Protein 3JU0 (pdb70)

Foldseek 3Di:
DDDQVCQVPDFADPAWDWADDDPQWTWIQGNVRWIWIWGWAFAPGDIDIATQDTPPLAGPVNSVVLSVVCVVCVVVRHHSNVDDNPVSPHPVSVD

Secondary structure (DSSP, 8-state):
---HHHHHH----SS-EEEEEETTEEEEE-TTS-EEEEEEEEETTEEEEEEEEEETTS-HHHHHHHHHHHHHHHHTT--GGGS-GGGS--HHHH-

Structure (mmCIF, N/CA/C/O backbone):
data_3JU0
#
_entry.id   3JU0
#
_cell.length_a   52.530
_cell.length_b   52.530
_cell.length_c   79.470
_cell.angle_alpha   90.00
_cell.angle_beta   90.00
_cell.angle_gamma   120.00
#
_symmetry.space_group_name_H-M   'P 65'
#
loop_
_entity.id
_entity.type
_entity.pdbx_description
1 polymer 'Phage integrase'
2 water water
#
loop_
_atom_site.group_PDB
_atom_site.id
_atom_site.type_symbol
_atom_site.label_atom_id
_atom_site.label_alt_id
_atom_site.label_comp_id
_atom_site.label_asym_id
_atom_site.label_entity_id
_atom_site.label_seq_id
_atom_site.pdbx_PDB_ins_code
_atom_site.Cartn_x
_atom_site.Cartn_y
_atom_site.Cartn_z
_atom_site.occupancy
_atom_site.B_iso_or_equiv
_atom_site.auth_seq_id
_atom_site.auth_comp_id
_atom_site.auth_asym_id
_atom_site.auth_atom_id
_atom_site.pdbx_PDB_model_num
ATOM 1 N N . SER A 1 2 ? -20.865 -9.239 13.592 1.00 40.75 2 SER A N 1
ATOM 2 C CA . SER A 1 2 ? -19.847 -8.808 12.619 1.00 38.79 2 SER A CA 1
ATOM 3 C C . SER A 1 2 ? -19.220 -10.040 11.943 1.00 34.83 2 SER A C 1
ATOM 4 O O . SER A 1 2 ? -18.862 -11.039 12.584 1.00 35.09 2 SER A O 1
ATOM 7 N N . LEU A 1 3 ? -19.048 -9.998 10.643 1.00 29.18 3 LEU A N 1
ATOM 8 C CA . LEU A 1 3 ? -18.445 -11.137 9.912 1.00 27.73 3 LEU A CA 1
ATOM 9 C C . LEU A 1 3 ? -16.943 -11.140 10.110 1.00 27.38 3 LEU A C 1
ATOM 10 O O . LEU A 1 3 ? -16.347 -10.177 10.603 1.00 26.61 3 LEU A O 1
ATOM 15 N N . THR A 1 4 ? -16.338 -12.286 9.819 1.00 28.59 4 THR A N 1
ATOM 16 C CA . THR A 1 4 ? -14.883 -12.497 9.780 1.00 27.61 4 THR A CA 1
ATOM 17 C C . THR A 1 4 ? -14.531 -13.155 8.490 1.00 26.77 4 THR A C 1
ATOM 18 O O . THR A 1 4 ? -15.413 -13.698 7.832 1.00 26.20 4 THR A O 1
ATOM 22 N N . ASP A 1 5 ? -13.291 -13.074 8.077 1.00 25.59 5 ASP A N 1
ATOM 23 C CA . ASP A 1 5 ? -12.846 -13.728 6.825 1.00 27.85 5 ASP A CA 1
ATOM 24 C C . ASP A 1 5 ? -13.221 -15.202 6.831 1.00 27.44 5 ASP A C 1
ATOM 25 O O . ASP A 1 5 ? -13.690 -15.732 5.840 1.00 26.15 5 ASP A O 1
ATOM 30 N N . SER A 1 6 ? -13.000 -15.877 7.965 1.00 28.44 6 SER A N 1
ATOM 31 C CA . SER A 1 6 ? -13.311 -17.294 7.994 1.00 28.17 6 SER A CA 1
ATOM 32 C C . SER A 1 6 ? -14.836 -17.591 7.866 1.00 26.63 6 SER A C 1
ATOM 33 O O . SER A 1 6 ? -15.232 -18.534 7.185 1.00 26.75 6 SER A O 1
ATOM 36 N N . LYS A 1 7 ? -15.724 -16.817 8.514 1.00 24.73 7 LYS A N 1
ATOM 37 C CA . LYS A 1 7 ? -17.151 -17.059 8.396 1.00 24.86 7 LYS A CA 1
ATOM 38 C C . LYS A 1 7 ? -17.568 -16.875 6.944 1.00 22.88 7 LYS A C 1
ATOM 39 O O . LYS A 1 7 ? -18.365 -17.624 6.419 1.00 23.74 7 LYS A O 1
ATOM 43 N N . VAL A 1 8 ? -17.001 -15.852 6.292 1.00 21.90 8 VAL A N 1
ATOM 44 C CA . VAL A 1 8 ? -17.310 -15.606 4.892 1.00 22.19 8 VAL A CA 1
ATOM 45 C C . VAL A 1 8 ? -16.874 -16.744 4.013 1.00 22.68 8 VAL A C 1
ATOM 46 O O . VAL A 1 8 ? -17.664 -17.207 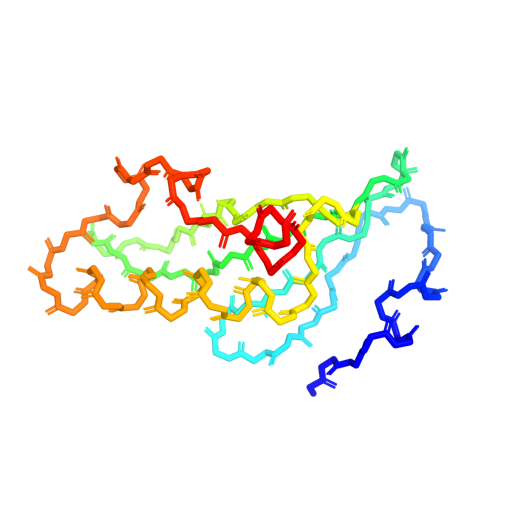3.206 1.00 23.27 8 VAL A O 1
ATOM 50 N N . LYS A 1 9 ? -15.634 -17.188 4.170 1.00 23.18 9 LYS A N 1
ATOM 51 C CA . LYS A 1 9 ? -15.072 -18.269 3.356 1.00 22.87 9 LYS A CA 1
ATOM 52 C C . LYS A 1 9 ? -15.840 -19.560 3.562 1.00 23.85 9 LYS A C 1
ATOM 53 O O . LYS A 1 9 ? -16.094 -20.292 2.587 1.00 23.98 9 LYS A O 1
ATOM 59 N N . ASN A 1 10 ? -16.178 -19.853 4.833 1.00 24.62 10 ASN A N 1
ATOM 60 C CA . ASN A 1 10 ? -16.723 -21.145 5.161 1.00 25.99 10 ASN A CA 1
ATOM 61 C C . ASN A 1 10 ? -18.264 -21.277 5.001 1.00 25.34 10 ASN A C 1
ATOM 62 O O . ASN A 1 10 ? -18.814 -22.408 5.075 1.00 27.52 10 ASN A O 1
ATOM 67 N N . ALA A 1 11 ? -18.961 -20.170 4.763 1.00 23.36 11 ALA A N 1
ATOM 68 C CA . ALA A 1 11 ? -20.378 -20.197 4.536 1.00 22.83 11 ALA A CA 1
ATOM 69 C C . ALA A 1 11 ? -20.703 -21.088 3.349 1.00 24.16 11 ALA A C 1
ATOM 70 O O . ALA A 1 11 ? -20.054 -20.998 2.300 1.00 24.27 11 ALA A O 1
ATOM 72 N N . LYS A 1 12 ? -21.667 -22.010 3.502 1.00 28.03 12 LYS A N 1
ATOM 73 C CA . LYS A 1 12 ? -22.057 -22.913 2.415 1.00 29.08 12 LYS A CA 1
ATOM 74 C C . LYS A 1 12 ? -23.432 -22.562 1.894 1.00 27.35 12 LYS A C 1
ATOM 75 O O . LYS A 1 12 ? -24.265 -22.033 2.624 1.00 27.00 12 LYS A O 1
ATOM 81 N N . SER A 1 13 ? -23.694 -22.803 0.624 1.00 27.08 13 SER A N 1
ATOM 82 C CA . SER A 1 13 ? -25.003 -22.543 0.078 1.00 27.57 13 SER A CA 1
ATOM 83 C C . SER A 1 13 ? -26.024 -23.516 0.613 1.00 26.74 13 SER A C 1
ATOM 84 O O . SER A 1 13 ? -25.699 -24.689 0.881 1.00 29.54 13 SER A O 1
ATOM 87 N N . LEU A 1 14 ? -27.237 -23.030 0.709 1.00 24.74 14 LEU A N 1
ATOM 88 C CA . LEU A 1 14 ? -28.395 -23.816 1.093 1.00 24.26 14 LEU A CA 1
ATOM 89 C C . LEU A 1 14 ? -29.369 -23.849 -0.067 1.00 26.11 14 LEU A C 1
ATOM 90 O O . LEU A 1 14 ? -29.006 -23.507 -1.194 1.00 27.46 14 LEU A O 1
ATOM 95 N N . GLU A 1 15 ? -30.613 -24.224 0.146 1.00 26.72 15 GLU A N 1
ATOM 96 C CA . GLU A 1 15 ? -31.571 -24.336 -0.934 1.00 27.47 15 GLU A CA 1
ATOM 97 C C . GLU A 1 15 ? -32.077 -23.024 -1.445 1.00 27.78 15 GLU A C 1
ATOM 98 O O . GLU A 1 15 ? -32.422 -22.886 -2.634 1.00 28.68 15 GLU A O 1
ATOM 104 N N . LYS A 1 16 ? -32.135 -22.049 -0.547 1.00 26.27 16 LYS A N 1
ATOM 105 C CA . LYS A 1 16 ? -32.574 -20.711 -0.830 1.00 26.76 16 LYS A CA 1
ATOM 106 C C . LYS A 1 16 ? -31.446 -19.792 -0.397 1.00 24.18 16 LYS A C 1
ATOM 107 O O . LYS A 1 16 ? -30.588 -20.188 0.394 1.00 23.37 16 LYS A O 1
ATOM 111 N N . GLU A 1 17 ? -31.441 -18.586 -0.981 1.00 24.32 17 GLU A N 1
ATOM 112 C CA . GLU A 1 17 ? -30.463 -17.547 -0.651 1.00 24.29 17 GLU A CA 1
ATOM 113 C C . GLU A 1 17 ? -30.662 -17.161 0.798 1.00 23.71 17 GLU A C 1
ATOM 114 O O . GLU A 1 17 ? -31.798 -17.219 1.345 1.00 24.87 17 GLU A O 1
ATOM 120 N N . TYR A 1 18 ? -29.550 -16.826 1.437 1.00 21.63 18 TYR A N 1
ATOM 121 C CA . TYR A 1 18 ? -29.583 -16.247 2.755 1.00 20.92 18 TYR A CA 1
ATOM 122 C C . TYR A 1 18 ? -28.563 -15.120 2.916 1.00 21.09 18 TYR A C 1
ATOM 123 O O . TYR A 1 18 ? -27.578 -15.086 2.216 1.00 20.63 18 TYR A O 1
ATOM 132 N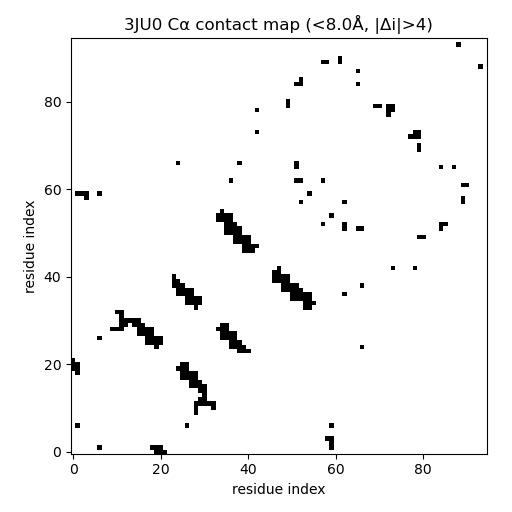 N . LYS A 1 19 ? -28.812 -14.250 3.903 1.00 22.71 19 LYS A N 1
ATOM 133 C CA . LYS A 1 19 ? -27.942 -13.097 4.176 1.00 23.45 19 LYS A CA 1
ATOM 134 C C . LYS A 1 19 ? -27.199 -13.334 5.444 1.00 21.19 19 LYS A C 1
ATOM 135 O O . LYS A 1 19 ? -27.804 -13.715 6.473 1.00 24.98 19 LYS A O 1
ATOM 141 N N . LEU A 1 20 ? -25.924 -13.033 5.463 1.00 21.17 20 LEU A N 1
ATOM 142 C CA . LEU A 1 20 ? -25.118 -12.939 6.647 1.00 21.03 20 LEU A CA 1
ATOM 143 C C . LEU A 1 20 ? -24.800 -11.450 6.885 1.00 20.81 20 LEU A C 1
ATOM 144 O O . LEU A 1 20 ? -24.069 -10.793 6.087 1.00 21.34 20 LEU A O 1
ATOM 149 N N . THR A 1 21 ? -25.337 -10.903 7.959 1.00 22.62 21 THR A N 1
ATOM 150 C CA . THR A 1 21 ? -25.157 -9.484 8.179 1.00 23.21 21 THR A CA 1
ATOM 151 C C . THR A 1 21 ? -23.776 -9.157 8.746 1.00 23.02 21 THR A C 1
ATOM 152 O O . THR A 1 21 ? -23.223 -9.893 9.571 1.00 25.13 21 THR A O 1
ATOM 156 N N . ASP A 1 22 ? -23.222 -8.010 8.323 1.00 22.34 22 ASP A N 1
ATOM 157 C CA . ASP A 1 22 ? -21.968 -7.472 8.835 1.00 23.10 22 ASP A CA 1
ATOM 158 C C . ASP A 1 22 ? -22.223 -6.174 9.628 1.00 24.99 22 ASP A C 1
ATOM 159 O O . ASP A 1 22 ? -21.287 -5.655 10.230 1.00 30.56 22 ASP A O 1
ATOM 164 N N . GLY A 1 23 ? -23.429 -5.625 9.609 1.00 25.21 23 GLY A N 1
ATOM 165 C CA . GLY A 1 23 ? -23.625 -4.346 10.298 1.00 24.74 23 GLY A CA 1
ATOM 166 C C . GLY A 1 23 ? -23.563 -3.187 9.326 1.00 22.97 23 GLY A C 1
ATOM 167 O O . GLY A 1 23 ? -23.119 -3.321 8.196 1.00 22.58 23 GLY A O 1
ATOM 168 N N . PHE A 1 24 ? -24.068 -2.050 9.789 1.00 22.48 24 PHE A N 1
ATOM 169 C CA . PHE A 1 24 ? -24.125 -0.855 9.024 1.00 22.38 24 PHE A CA 1
ATOM 170 C C . PHE A 1 24 ? -24.848 -1.017 7.704 1.00 20.69 24 PHE A C 1
ATOM 171 O O . PHE A 1 24 ? -24.593 -0.273 6.748 1.00 24.01 24 PHE A O 1
ATOM 179 N N . GLY A 1 25 ? -25.784 -1.961 7.587 1.00 20.57 25 GLY A N 1
ATOM 180 C CA . GLY A 1 25 ? -26.543 -2.107 6.361 1.00 20.23 25 GLY A CA 1
ATOM 181 C C . GLY A 1 25 ? -25.936 -3.092 5.392 1.00 19.99 25 GLY A C 1
ATOM 182 O O . GLY A 1 25 ? -26.544 -3.394 4.386 1.00 21.99 25 GLY A O 1
ATOM 183 N N . MET A 1 26 ? -24.722 -3.530 5.683 1.00 18.33 26 MET A N 1
ATOM 184 C CA . MET A 1 26 ? -24.042 -4.470 4.724 1.00 18.88 26 MET A CA 1
ATOM 185 C C . MET A 1 26 ? -24.221 -5.919 5.079 1.00 19.64 26 MET A C 1
ATOM 186 O O . MET A 1 26 ? -24.185 -6.302 6.259 1.00 21.69 26 MET A O 1
ATOM 191 N N . HIS A 1 27 ? -24.411 -6.740 4.069 1.00 19.49 27 HIS A N 1
ATOM 192 C CA . HIS A 1 27 ? -24.535 -8.184 4.283 1.00 18.75 27 HIS A CA 1
ATOM 193 C C . HIS A 1 27 ? -23.875 -8.901 3.130 1.00 18.14 27 HIS A C 1
ATOM 194 O O . HIS A 1 27 ? -23.671 -8.359 2.039 1.00 17.97 27 HIS A O 1
ATOM 201 N N . LEU A 1 28 ? -23.532 -10.161 3.391 1.00 18.08 28 LEU A N 1
ATOM 202 C CA . LEU A 1 28 ? -23.173 -11.116 2.334 1.00 17.58 28 LEU A CA 1
ATOM 203 C C . LEU A 1 28 ? -24.419 -11.938 1.997 1.00 18.95 28 LEU A C 1
ATOM 204 O O . LEU A 1 28 ? -25.031 -12.525 2.858 1.00 20.18 28 LEU A O 1
ATOM 209 N N . LEU A 1 29 ? -24.758 -12.003 0.727 1.00 18.80 29 LEU A N 1
ATOM 210 C CA . LEU A 1 29 ? -25.790 -12.862 0.207 1.00 19.52 29 LEU A CA 1
ATOM 211 C C . LEU A 1 29 ? -25.130 -14.124 -0.283 1.00 18.51 29 LEU A C 1
ATOM 212 O O . LEU A 1 29 ? -24.276 -14.090 -1.201 1.00 19.48 29 LEU A O 1
ATOM 217 N N . VAL A 1 30 ? -25.510 -15.248 0.322 1.00 18.79 30 VAL A N 1
ATOM 218 C CA . VAL A 1 30 ? -24.962 -16.550 -0.030 1.00 18.60 30 VAL A CA 1
ATOM 219 C C . VAL A 1 30 ? -26.054 -17.240 -0.856 1.00 20.10 30 VAL A C 1
ATOM 220 O O . VAL A 1 30 ? -27.157 -17.539 -0.346 1.00 19.67 30 VAL A O 1
ATOM 224 N N . HIS A 1 31 ? -25.780 -17.392 -2.149 1.00 21.89 31 HIS A N 1
ATOM 225 C CA . HIS A 1 31 ? -26.803 -17.810 -3.096 1.00 23.47 31 HIS A CA 1
ATOM 226 C C . HIS A 1 31 ? -26.730 -19.308 -3.350 1.00 24.06 31 HIS A C 1
ATOM 227 O O . HIS A 1 31 ? -25.676 -19.920 -3.212 1.00 24.67 31 HIS A O 1
ATOM 234 N N . PRO A 1 32 ? -27.909 -19.932 -3.657 1.00 26.50 32 PRO A N 1
ATOM 235 C CA . PRO A 1 32 ? -27.886 -21.332 -3.914 1.00 29.80 32 PRO A CA 1
ATOM 236 C C . PRO A 1 32 ? -27.102 -21.646 -5.170 1.00 31.02 32 PRO A C 1
ATOM 237 O O . PRO A 1 32 ? -26.650 -22.770 -5.282 1.00 32.96 32 PRO A O 1
ATOM 241 N N . ASN A 1 33 ? -26.850 -20.649 -6.039 1.00 31.55 33 ASN A N 1
ATOM 242 C CA . ASN A 1 33 ? -26.005 -20.880 -7.214 1.00 30.73 33 ASN A CA 1
ATOM 243 C C . ASN A 1 33 ? -24.538 -21.060 -6.868 1.00 31.80 33 ASN A C 1
ATOM 244 O O . ASN A 1 33 ? -23.736 -21.339 -7.757 1.00 34.43 33 ASN A O 1
ATOM 249 N N . GLY A 1 34 ? -24.169 -20.855 -5.578 1.00 29.04 34 GLY A N 1
ATOM 250 C CA . GLY A 1 34 ? -22.848 -20.968 -5.093 1.00 26.52 34 GLY A CA 1
ATOM 251 C C . GLY A 1 34 ? -22.065 -19.635 -4.986 1.00 24.77 34 GLY A C 1
ATOM 252 O O . GLY A 1 34 ? -21.039 -19.524 -4.323 1.00 26.77 34 GLY A O 1
ATOM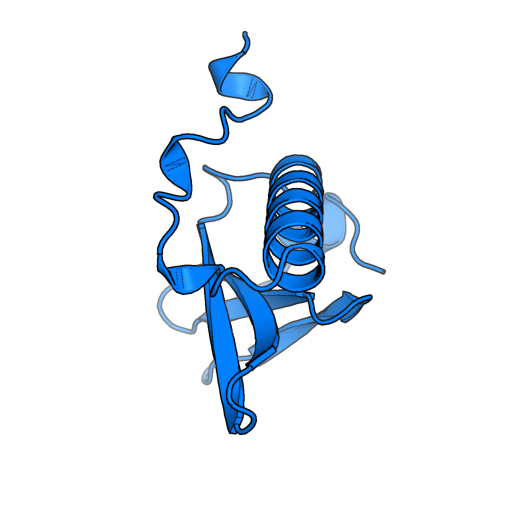 253 N N . SER A 1 35 ? -22.645 -18.624 -5.540 1.00 22.79 35 SER A N 1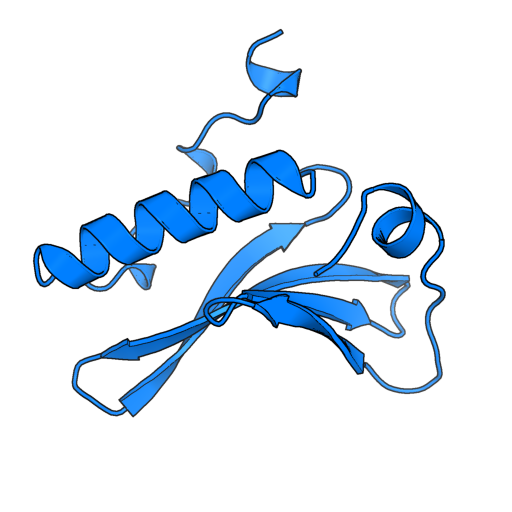
ATOM 254 C CA . SER A 1 35 ? -21.988 -17.337 -5.520 1.00 19.75 35 SER A CA 1
ATOM 255 C C . SER A 1 35 ? -22.288 -16.563 -4.241 1.00 19.69 35 SER A C 1
ATOM 256 O O . SER A 1 35 ? -23.286 -16.848 -3.561 1.00 21.15 35 SER A O 1
ATOM 259 N N . LYS A 1 36 ? -21.379 -15.631 -3.898 1.00 17.81 36 LYS A N 1
ATOM 260 C CA . LYS A 1 36 ? -21.423 -14.844 -2.637 1.00 17.50 36 LYS A CA 1
ATOM 261 C C . LYS A 1 36 ? -21.319 -13.344 -2.993 1.00 17.79 36 LYS A C 1
ATOM 262 O O . LYS A 1 36 ? -20.332 -12.962 -3.603 1.00 19.99 36 LYS A O 1
ATOM 268 N N . TYR A 1 37 ? -22.403 -12.608 -2.705 1.00 17.36 37 TYR A N 1
ATOM 269 C CA . TYR A 1 37 ? -22.589 -11.255 -3.146 1.00 18.56 37 TYR A CA 1
ATOM 270 C C . TYR A 1 37 ? -22.538 -10.294 -1.985 1.00 18.44 37 TYR A C 1
ATOM 271 O O . TYR A 1 37 ? -23.246 -10.488 -1.024 1.00 19.71 37 TYR A O 1
ATOM 280 N N . TRP A 1 38 ? -21.749 -9.229 -2.089 1.00 15.61 38 TRP A N 1
ATOM 281 C CA . TRP A 1 38 ? -21.793 -8.157 -1.075 1.00 16.30 38 TRP A CA 1
ATOM 282 C C . TRP A 1 38 ? -22.869 -7.158 -1.465 1.00 15.45 38 TRP A C 1
ATOM 283 O O . TRP A 1 38 ? -22.934 -6.695 -2.608 1.00 16.60 38 TRP A O 1
ATOM 294 N N . ARG A 1 39 ? -23.682 -6.820 -0.483 1.00 16.07 39 ARG A N 1
ATOM 295 C CA . ARG A 1 39 ? -24.813 -5.894 -0.683 1.00 18.07 39 ARG A CA 1
ATOM 296 C C . ARG A 1 39 ? -24.912 -4.893 0.434 1.00 17.76 39 ARG A C 1
ATOM 297 O O . ARG A 1 39 ? -24.682 -5.234 1.595 1.00 18.58 39 ARG A O 1
ATOM 305 N N . LEU A 1 40 ? -25.355 -3.698 0.076 1.00 17.06 40 LEU A N 1
ATOM 306 C CA . LEU A 1 40 ? -25.616 -2.653 1.077 1.00 15.59 40 LEU A CA 1
ATOM 307 C C . LEU A 1 40 ? -27.081 -2.207 0.982 1.00 16.63 40 LEU A C 1
ATOM 308 O O . LEU A 1 40 ? -27.571 -1.754 -0.086 1.00 19.07 40 LEU A O 1
ATOM 313 N N . SER A 1 41 ? -27.791 -2.275 2.099 1.00 18.41 41 SER A N 1
ATOM 314 C CA . SER A 1 41 ? -29.132 -1.703 2.183 1.00 20.44 41 SER A CA 1
ATOM 315 C C . SER A 1 41 ? -29.010 -0.245 2.604 1.00 20.81 41 SER A C 1
ATOM 316 O O . SER A 1 41 ? -28.263 0.092 3.567 1.00 23.45 41 SER A O 1
ATOM 319 N N . TYR A 1 42 ? -29.737 0.620 1.913 1.00 21.72 42 TYR A N 1
ATOM 320 C CA . TYR A 1 42 ? -29.681 2.064 2.231 1.00 22.88 42 TYR A CA 1
ATOM 321 C C . TYR A 1 42 ? -30.993 2.698 1.858 1.00 25.12 42 TYR A C 1
ATOM 322 O O . TYR A 1 42 ? -31.796 2.106 1.072 1.00 25.15 42 TYR A O 1
ATOM 331 N N . ARG A 1 43 ? -31.208 3.900 2.376 1.00 29.79 43 ARG A N 1
ATOM 332 C CA . ARG A 1 43 ? -32.411 4.682 2.003 1.00 32.35 43 ARG A CA 1
ATOM 333 C C . ARG A 1 43 ? -31.966 5.924 1.237 1.00 32.15 43 ARG A C 1
ATOM 334 O O . ARG A 1 43 ? -30.963 6.559 1.609 1.00 32.11 43 ARG A O 1
ATOM 342 N N . PHE A 1 44 ? -32.701 6.250 0.199 1.00 34.16 44 PHE A N 1
ATOM 343 C CA . PHE A 1 44 ? -32.437 7.403 -0.665 1.00 36.86 44 PHE A CA 1
ATOM 344 C C . PHE A 1 44 ? -33.762 7.749 -1.390 1.00 40.88 44 PHE A C 1
ATOM 345 O O . PHE A 1 44 ? -34.474 6.886 -1.862 1.00 42.51 44 PHE A O 1
ATOM 353 N N . GLU A 1 45 ? -34.107 9.016 -1.421 1.00 45.37 45 GLU A N 1
ATOM 354 C CA . GLU A 1 45 ? -35.264 9.506 -2.236 1.00 48.03 45 GLU A CA 1
ATOM 355 C C . GLU A 1 45 ? -36.675 8.935 -2.000 1.00 48.87 45 GLU A C 1
ATOM 356 O O . GLU A 1 45 ? -37.379 8.694 -2.994 1.00 51.21 45 GLU A O 1
ATOM 362 N N . LYS A 1 46 ? -37.125 8.632 -0.790 1.00 48.29 46 LYS A N 1
ATOM 363 C CA . LYS A 1 46 ? -36.386 7.991 0.235 1.00 49.15 46 LYS A CA 1
ATOM 364 C C . LYS A 1 46 ? -37.203 6.727 0.431 1.00 48.13 46 LYS A C 1
ATOM 365 O O . LYS A 1 46 ? -38.208 6.641 1.191 1.00 49.99 46 LYS A O 1
ATOM 368 N N . LYS A 1 47 ? -36.814 5.828 -0.461 1.00 46.15 47 LYS A N 1
ATOM 369 C CA . LYS A 1 47 ? -37.211 4.485 -0.580 1.00 43.26 47 LYS A CA 1
ATOM 370 C C . LYS A 1 47 ? -36.017 3.690 -0.041 1.00 40.86 47 LYS A C 1
ATOM 371 O O . LYS A 1 47 ? -34.905 4.235 0.072 1.00 38.52 47 LYS A O 1
ATOM 375 N N . GLN A 1 48 ? -36.265 2.449 0.329 1.00 38.30 48 GLN A N 1
ATOM 376 C CA . GLN A 1 48 ? -35.197 1.550 0.706 1.00 37.59 48 GLN A CA 1
ATOM 377 C C . GLN A 1 48 ? -34.668 0.923 -0.544 1.00 34.13 48 GLN A C 1
ATOM 378 O O . GLN A 1 48 ? -35.419 0.538 -1.394 1.00 36.09 48 GLN A O 1
ATOM 384 N N . ARG A 1 49 ? -33.346 0.792 -0.661 1.00 30.38 49 ARG A N 1
ATOM 385 C CA . ARG A 1 49 ? -32.685 0.336 -1.894 1.00 28.96 49 ARG A CA 1
ATOM 386 C C . ARG A 1 49 ? -31.584 -0.631 -1.481 1.00 26.15 49 ARG A C 1
ATOM 387 O O . ARG A 1 49 ? -31.253 -0.731 -0.324 1.00 24.66 49 ARG A O 1
ATOM 392 N N . LEU A 1 50 ? -31.103 -1.356 -2.465 1.00 25.53 50 LEU A N 1
ATOM 393 C CA . LEU A 1 50 ? -30.055 -2.334 -2.288 1.00 25.19 50 LEU A CA 1
ATOM 394 C C . LEU A 1 50 ? -29.037 -2.032 -3.328 1.00 24.39 50 LEU A C 1
ATOM 395 O O . LEU A 1 50 ? -29.357 -1.790 -4.484 1.00 27.11 50 LEU A O 1
ATOM 400 N N . LEU A 1 51 ? -27.799 -1.991 -2.887 1.00 20.56 51 LEU A N 1
ATOM 401 C CA . LEU A 1 51 ? -26.595 -1.695 -3.707 1.00 21.68 51 LEU A CA 1
ATOM 402 C C . LEU A 1 51 ? -25.708 -2.935 -3.776 1.00 19.98 51 LEU A C 1
ATOM 403 O O . LEU A 1 51 ? -25.284 -3.469 -2.743 1.00 20.48 51 LEU A O 1
ATOM 408 N N . ALA A 1 52 ? -25.339 -3.329 -4.981 1.00 19.25 52 ALA A N 1
ATOM 409 C CA . ALA A 1 52 ? -24.312 -4.330 -5.148 1.00 18.40 52 ALA A CA 1
ATOM 410 C C . ALA A 1 52 ? -22.905 -3.749 -4.946 1.00 18.12 52 ALA A C 1
ATOM 411 O O . ALA A 1 52 ? -22.531 -2.741 -5.580 1.00 21.74 52 ALA A O 1
ATOM 413 N N . LEU A 1 53 ? -22.140 -4.332 -4.041 1.00 16.42 53 LEU A N 1
ATOM 414 C CA . LEU A 1 53 ? -20.793 -3.911 -3.758 1.00 16.76 53 LEU A CA 1
ATOM 415 C C . LEU A 1 53 ? -19.742 -4.820 -4.375 1.00 18.97 53 LEU A C 1
ATOM 416 O O . LEU A 1 53 ? -18.573 -4.493 -4.350 1.00 23.35 53 LEU A O 1
ATOM 421 N N . GLY A 1 54 ? -20.109 -5.932 -4.932 1.00 18.05 54 GLY A N 1
ATOM 422 C CA . GLY A 1 54 ? -19.129 -6.831 -5.503 1.00 18.83 54 GLY A CA 1
ATOM 423 C C . GLY A 1 54 ? -19.361 -8.281 -5.123 1.00 18.97 54 GLY A C 1
ATOM 424 O O . GLY A 1 54 ? -20.329 -8.610 -4.447 1.00 18.63 54 GLY A O 1
ATOM 425 N N . VAL A 1 55 ? -18.437 -9.108 -5.593 1.00 16.45 55 VAL A N 1
ATOM 426 C CA . VAL A 1 55 ? -18.533 -10.570 -5.498 1.00 16.89 55 VAL A CA 1
ATOM 427 C C . VAL A 1 55 ? -17.341 -11.098 -4.722 1.00 17.22 55 VAL A C 1
ATOM 428 O O . VAL A 1 55 ? -16.230 -10.838 -5.106 1.00 18.47 55 VAL A O 1
ATOM 432 N N . TYR A 1 56 ? -17.574 -11.939 -3.717 1.00 17.82 56 TYR A N 1
ATOM 433 C CA . TYR A 1 56 ? -16.486 -12.633 -3.038 1.00 18.51 56 TYR A CA 1
ATOM 434 C C . TYR A 1 56 ? -16.096 -13.884 -3.870 1.00 19.05 56 TYR A C 1
ATOM 435 O O . TYR A 1 56 ? -16.972 -14.587 -4.344 1.00 21.97 56 TYR A O 1
ATOM 444 N N . PRO A 1 57 ? -14.821 -14.182 -3.997 1.00 20.91 57 PRO A N 1
ATOM 445 C CA . PRO A 1 57 ? -13.640 -13.664 -3.347 1.00 20.64 57 PRO A CA 1
ATOM 446 C C . PRO A 1 57 ? -12.923 -12.558 -4.134 1.00 21.23 57 PRO A C 1
ATOM 447 O O . PRO A 1 57 ? -11.913 -12.117 -3.702 1.00 24.17 57 PRO A O 1
ATOM 451 N N . ALA A 1 58 ? -13.487 -12.095 -5.257 1.00 19.72 58 ALA A N 1
ATOM 452 C CA . ALA A 1 58 ? -12.909 -10.946 -6.002 1.00 20.09 58 ALA A CA 1
ATOM 453 C C . ALA A 1 58 ? -12.792 -9.737 -5.085 1.00 20.74 5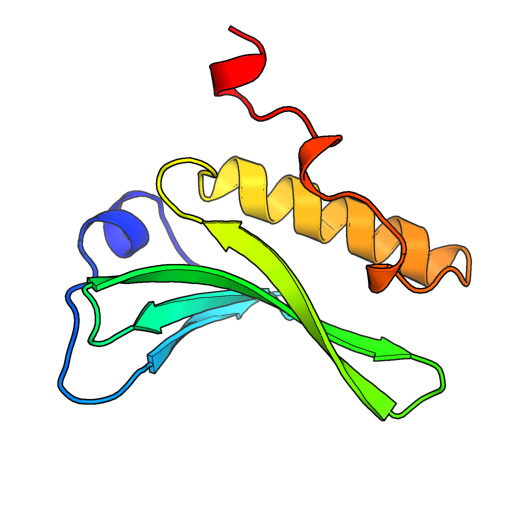8 ALA A C 1
ATOM 454 O O . ALA A 1 58 ? -11.787 -8.987 -5.115 1.00 23.98 58 ALA A O 1
ATOM 456 N N . VAL A 1 59 ? -13.797 -9.590 -4.236 1.00 18.56 59 VAL A N 1
ATOM 457 C CA . VAL A 1 59 ? -13.897 -8.536 -3.242 1.00 18.31 59 VAL A CA 1
ATOM 458 C C . VAL A 1 59 ? -13.894 -9.221 -1.860 1.00 18.47 59 VAL A C 1
ATOM 459 O O . VAL A 1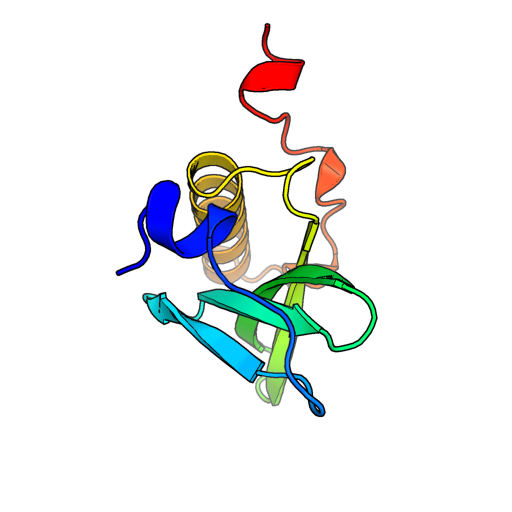 59 ? -14.776 -9.980 -1.512 1.00 19.49 59 VAL A O 1
ATOM 463 N N . SER A 1 60 ? -12.902 -8.909 -1.067 1.00 18.71 60 SER A N 1
ATOM 464 C CA . SER A 1 60 ? -12.786 -9.462 0.281 1.00 18.72 60 SER A CA 1
ATOM 465 C C . SER A 1 60 ? -13.702 -8.760 1.273 1.00 17.43 60 SER A C 1
ATOM 466 O O . SER A 1 60 ? -14.306 -7.749 0.942 1.00 17.97 60 SER A O 1
ATOM 469 N N . LEU A 1 61 ? -13.807 -9.276 2.460 1.00 19.02 61 LEU A N 1
ATOM 470 C CA . LEU A 1 61 ? -14.563 -8.606 3.499 1.00 19.31 61 LEU A CA 1
ATOM 471 C C . LEU A 1 61 ? -14.034 -7.193 3.790 1.00 19.92 61 LEU A C 1
ATOM 472 O O . LEU A 1 61 ? -14.811 -6.234 3.848 1.00 20.12 61 LEU A O 1
ATOM 477 N N . ALA A 1 62 ? -12.727 -7.061 3.881 1.00 21.48 62 ALA A N 1
ATOM 478 C CA . ALA A 1 62 ? -12.129 -5.730 4.032 1.00 20.98 62 ALA A CA 1
ATOM 479 C C . ALA A 1 62 ? -12.456 -4.809 2.871 1.00 21.13 62 ALA A C 1
ATOM 480 O O . ALA A 1 62 ? -12.764 -3.601 3.056 1.00 21.63 62 ALA A O 1
ATOM 482 N N . ASP A 1 63 ? -12.342 -5.319 1.650 1.00 20.01 63 ASP A N 1
ATOM 483 C CA . ASP A 1 63 ? -12.692 -4.561 0.484 1.00 20.37 63 ASP A CA 1
ATOM 484 C C . ASP A 1 63 ? -14.187 -4.122 0.497 1.00 17.62 63 ASP A C 1
ATOM 485 O O . ASP A 1 63 ? -14.538 -2.987 0.172 1.00 18.23 63 ASP A O 1
ATOM 490 N N . ALA A 1 64 ? -15.061 -5.012 0.915 1.00 17.38 64 ALA A N 1
ATOM 491 C CA . ALA A 1 64 ? -16.468 -4.748 0.979 1.00 16.40 64 ALA A CA 1
ATOM 492 C C . ALA A 1 64 ? -16.783 -3.642 2.000 1.00 16.61 64 ALA A C 1
ATOM 493 O O . ALA A 1 64 ? -17.562 -2.756 1.718 1.00 16.54 64 ALA A O 1
ATOM 495 N N . ARG A 1 65 ? -16.128 -3.687 3.145 1.00 17.08 65 ARG A N 1
ATOM 496 C CA . ARG A 1 65 ? -16.268 -2.623 4.168 1.00 17.81 65 ARG A CA 1
ATOM 497 C C . ARG A 1 65 ? -15.765 -1.305 3.607 1.00 16.80 65 ARG A C 1
ATOM 498 O O . ARG A 1 65 ? -16.390 -0.261 3.884 1.00 18.27 65 ARG A O 1
ATOM 506 N N . GLN A 1 66 ? -14.698 -1.310 2.804 1.00 18.78 66 GLN A N 1
ATOM 507 C CA . GLN A 1 66 ? -14.210 -0.068 2.188 1.00 18.42 66 GLN A CA 1
ATOM 508 C C . GLN A 1 66 ? -15.213 0.496 1.219 1.00 17.57 66 GLN A C 1
ATOM 509 O O . GLN A 1 66 ? -15.467 1.728 1.176 1.00 18.70 66 GLN A O 1
ATOM 515 N N . ARG A 1 67 ? -15.827 -0.384 0.432 1.00 16.07 67 ARG A N 1
ATOM 516 C CA . ARG A 1 67 ? -16.845 0.037 -0.548 1.00 15.83 67 ARG A CA 1
ATOM 517 C C . ARG A 1 67 ? -18.113 0.522 0.148 1.00 16.18 67 ARG A C 1
ATOM 518 O O . ARG A 1 67 ? -18.734 1.481 -0.271 1.00 17.23 67 ARG A O 1
ATOM 526 N N . ARG A 1 68 ? -18.451 -0.122 1.262 1.00 15.65 68 ARG A N 1
ATOM 527 C CA . ARG A 1 68 ? -19.564 0.369 2.121 1.00 16.65 68 ARG A CA 1
ATOM 528 C C . ARG A 1 68 ? -19.259 1.796 2.570 1.00 16.48 68 ARG A C 1
ATOM 529 O O . ARG A 1 68 ? -20.091 2.665 2.509 1.00 17.18 68 ARG A O 1
ATOM 537 N N . ASP A 1 69 ? -18.049 2.003 3.057 1.00 17.06 69 ASP A N 1
ATOM 538 C CA . ASP A 1 69 ? -17.645 3.314 3.539 1.00 17.97 69 ASP A CA 1
ATOM 539 C C . ASP A 1 69 ? -17.799 4.357 2.414 1.00 16.05 69 ASP A C 1
ATOM 540 O O . ASP A 1 69 ? -18.277 5.472 2.619 1.00 17.98 69 ASP A O 1
ATOM 545 N N . GLU A 1 70 ? -17.296 4.038 1.230 1.00 17.28 70 GLU A N 1
ATOM 546 C CA . GLU A 1 70 ? -17.404 4.940 0.096 1.00 18.11 70 GLU A CA 1
ATOM 547 C C . GLU A 1 70 ? -18.846 5.259 -0.281 1.00 17.41 70 GLU A C 1
ATOM 548 O O . GLU A 1 70 ? -19.180 6.394 -0.579 1.00 18.28 70 GLU A O 1
ATOM 554 N N . ALA A 1 71 ? -19.722 4.278 -0.188 1.00 15.56 71 ALA A N 1
ATOM 555 C CA . ALA A 1 71 ? -21.122 4.485 -0.444 1.00 15.54 71 ALA A CA 1
ATOM 556 C C . ALA A 1 71 ? -21.739 5.379 0.610 1.00 15.03 71 ALA A C 1
ATOM 557 O O . ALA A 1 71 ? -22.566 6.249 0.267 1.00 15.42 71 ALA A O 1
ATOM 559 N N . LYS A 1 72 ? -21.351 5.203 1.859 1.00 16.05 72 LYS A N 1
ATOM 560 C CA . LYS A 1 72 ? -21.892 6.057 2.951 1.00 16.41 72 LYS A CA 1
ATOM 561 C C . LYS A 1 72 ? -21.430 7.513 2.739 1.00 14.68 72 LYS A C 1
ATOM 562 O O . LYS A 1 72 ? -22.156 8.483 3.042 1.00 15.70 72 LYS A O 1
ATOM 568 N N . LYS A 1 73 ? -20.188 7.687 2.257 1.00 15.10 73 LYS A N 1
ATOM 569 C CA . LYS A 1 73 ? -19.702 9.048 1.948 1.00 15.83 73 LYS A CA 1
ATOM 570 C C . LYS A 1 73 ? -20.540 9.679 0.831 1.00 16.45 73 LYS A C 1
ATOM 571 O O . LYS A 1 73 ? -20.894 10.862 0.887 1.00 17.15 73 LYS A O 1
ATOM 577 N N . LEU A 1 74 ? -20.838 8.915 -0.224 1.00 15.61 74 LEU A N 1
ATOM 578 C CA . LEU A 1 74 ? -21.679 9.461 -1.284 1.00 17.78 74 LEU A CA 1
ATOM 579 C C . LEU A 1 74 ? -23.056 9.841 -0.751 1.00 16.68 74 LEU A C 1
ATOM 580 O O . LEU A 1 74 ? -23.540 10.912 -1.035 1.00 18.07 74 LEU A O 1
ATOM 585 N N . LEU A 1 75 ? -23.693 8.969 0.003 1.00 15.77 75 LEU A N 1
ATOM 586 C CA . LEU A 1 75 ? -24.952 9.246 0.619 1.00 16.51 75 LEU A CA 1
ATOM 587 C C . LEU A 1 75 ? -24.908 10.545 1.408 1.00 17.47 75 LEU A C 1
ATOM 588 O O . LEU A 1 75 ? -25.867 11.371 1.355 1.00 19.10 75 LEU A O 1
ATOM 593 N N . ALA A 1 76 ? -23.857 10.687 2.216 1.00 16.49 76 ALA A N 1
ATOM 594 C CA . ALA A 1 76 ? -23.695 11.917 2.995 1.00 17.92 76 ALA A CA 1
ATOM 595 C C . ALA A 1 76 ? -23.558 13.193 2.157 1.00 17.96 76 ALA A C 1
ATOM 596 O O . ALA A 1 76 ? -23.927 14.256 2.657 1.00 20.76 76 ALA A O 1
ATOM 598 N N . ALA A 1 77 ? -23.070 13.085 0.933 1.00 18.35 77 ALA A N 1
ATOM 599 C CA . ALA A 1 77 ? -22.917 14.224 0.040 1.00 21.51 77 ALA A CA 1
ATOM 600 C C . ALA A 1 77 ? -24.116 14.344 -0.838 1.00 22.95 77 ALA A C 1
ATOM 601 O O . ALA A 1 77 ? -24.166 15.270 -1.698 1.00 26.11 77 ALA A O 1
ATOM 603 N N . GLY A 1 78 ? -25.161 13.544 -0.586 1.00 22.17 78 GLY A N 1
ATOM 604 C CA . GLY A 1 78 ? -26.433 13.674 -1.250 1.00 23.44 78 GLY A CA 1
ATOM 605 C C . GLY A 1 78 ? -26.395 12.995 -2.634 1.00 22.18 78 GLY A C 1
ATOM 606 O O . GLY A 1 78 ? -27.244 13.337 -3.595 1.00 26.29 78 GLY A O 1
ATOM 607 N N . ILE A 1 79 ? -25.469 12.039 -2.839 1.00 21.65 79 ILE A N 1
ATOM 608 C CA . ILE A 1 79 ? -25.301 11.400 -4.120 1.00 21.47 79 ILE A CA 1
ATOM 609 C C . ILE A 1 79 ? -25.785 9.958 -4.025 1.00 22.08 79 ILE A C 1
ATOM 610 O O . ILE A 1 79 ? -25.347 9.210 -3.129 1.00 23.92 79 ILE A O 1
ATOM 615 N N . ASP A 1 80 ? -26.666 9.566 -4.940 1.00 22.41 80 ASP A N 1
ATOM 616 C CA . ASP A 1 80 ? -27.121 8.161 -4.951 1.00 22.59 80 ASP A CA 1
ATOM 617 C C . ASP A 1 80 ? -25.928 7.240 -5.232 1.00 21.41 80 ASP A C 1
ATOM 618 O O . ASP A 1 80 ? -25.248 7.356 -6.253 1.00 22.99 80 ASP A O 1
ATOM 623 N N . PRO A 1 81 ? -25.581 6.353 -4.287 1.00 20.67 81 PRO A N 1
ATOM 624 C CA . PRO A 1 81 ? -24.407 5.569 -4.455 1.00 20.50 81 PRO A CA 1
ATOM 625 C C . PRO A 1 81 ? -24.522 4.548 -5.581 1.00 19.94 81 PRO A C 1
ATOM 626 O O . PRO A 1 81 ? -23.518 4.036 -6.029 1.00 21.41 81 PRO A O 1
ATOM 630 N N . SER A 1 82 ? -25.728 4.308 -6.081 1.00 20.70 82 SER A N 1
ATOM 631 C CA . SER A 1 82 ? -25.885 3.426 -7.272 1.00 23.12 82 SER A CA 1
ATOM 632 C C . SER A 1 82 ? -25.309 4.032 -8.546 1.00 23.75 82 SER A C 1
ATOM 633 O O . SER A 1 82 ? -25.121 3.315 -9.530 1.00 24.22 82 SER A O 1
ATOM 636 N N . ALA A 1 83 ? -24.928 5.303 -8.486 1.00 22.00 83 ALA A N 1
ATOM 637 C CA . ALA A 1 83 ? -24.381 5.964 -9.690 1.00 22.09 83 ALA A CA 1
ATOM 638 C C . ALA A 1 83 ? -22.920 5.678 -9.831 1.00 21.04 83 ALA A C 1
ATOM 639 O O . ALA A 1 83 ? -22.356 5.874 -10.873 1.00 23.91 83 ALA A O 1
ATOM 641 N N . LYS A 1 84 ? -22.328 5.068 -8.815 1.00 21.17 84 LYS A N 1
ATOM 642 C CA . LYS A 1 84 ? -20.895 4.800 -8.785 1.00 22.03 84 LYS A CA 1
ATOM 643 C C . LYS A 1 84 ? -20.535 3.464 -9.468 1.00 23.49 84 LYS A C 1
ATOM 644 O O . LYS A 1 84 ? -21.220 2.427 -9.231 1.00 24.93 84 LYS A O 1
ATOM 650 N N . LYS A 1 85 ? -19.465 3.441 -10.257 1.00 23.72 85 LYS A N 1
ATOM 651 C CA . LYS A 1 85 ? -18.868 2.185 -10.728 1.00 24.58 85 LYS A CA 1
ATOM 652 C C . LYS A 1 85 ? -18.082 1.579 -9.588 1.00 23.70 85 LYS A C 1
ATOM 653 O O . LYS A 1 85 ? -17.036 2.071 -9.257 1.00 24.36 85 LYS A O 1
ATOM 659 N N . GLN A 1 86 ? -18.573 0.485 -9.012 1.00 23.12 86 GLN A N 1
ATOM 660 C CA . GLN A 1 86 ? -17.935 -0.025 -7.801 1.00 24.54 86 GLN A CA 1
ATOM 661 C C . GLN A 1 86 ? -16.522 -0.478 -8.045 1.00 26.74 86 GLN A C 1
ATOM 662 O O . GLN A 1 86 ? -15.682 -0.408 -7.171 1.00 26.82 86 GLN A O 1
ATOM 668 N N . ALA A 1 87 ? -16.274 -0.999 -9.235 1.00 26.89 87 ALA A N 1
ATOM 669 C CA . ALA A 1 87 ? -14.937 -1.414 -9.608 1.00 30.55 87 ALA A CA 1
ATOM 670 C C . ALA A 1 87 ? -13.868 -0.349 -9.575 1.00 32.00 87 ALA A C 1
ATOM 671 O O . ALA A 1 87 ? -12.673 -0.640 -9.489 1.00 33.58 87 ALA A O 1
ATOM 673 N N . ASP A 1 88 ? -14.269 0.911 -9.608 1.00 32.58 88 ASP A N 1
ATOM 674 C CA . ASP A 1 88 ? -13.280 1.959 -9.458 1.00 34.29 88 ASP A CA 1
ATOM 675 C C . ASP A 1 88 ? -12.649 1.985 -8.064 1.00 33.22 88 ASP A C 1
ATOM 676 O O . ASP A 1 88 ? -11.592 2.618 -7.834 1.00 35.24 88 ASP A O 1
ATOM 681 N N . ASN A 1 89 ? -13.294 1.314 -7.099 1.00 33.01 89 ASN A N 1
ATOM 682 C CA . ASN A 1 89 ? -12.687 1.061 -5.820 1.00 31.92 89 ASN A CA 1
ATOM 683 C C . ASN A 1 89 ? -11.694 -0.086 -5.901 1.00 33.04 89 ASN A C 1
ATOM 684 O O . ASN A 1 89 ? -12.062 -1.246 -5.905 1.00 33.21 89 ASN A O 1
ATOM 689 N N . LYS A 1 90 ? -10.422 0.216 -6.020 1.00 34.85 90 LYS A N 1
ATOM 690 C CA . LYS A 1 90 ? -9.454 -0.871 -6.194 1.00 36.08 90 LYS A CA 1
ATOM 691 C C . LYS A 1 90 ? -9.431 -1.741 -4.963 1.00 35.21 90 LYS A C 1
ATOM 692 O O . LYS A 1 90 ? -9.538 -1.257 -3.804 1.00 36.76 90 LYS A O 1
ATOM 695 N N . THR A 1 91 ? -9.283 -3.037 -5.174 1.00 33.35 91 THR A N 1
ATOM 696 C CA . THR A 1 91 ? -9.267 -3.951 -4.052 1.00 32.83 91 THR A CA 1
ATOM 697 C C . THR A 1 91 ? -7.869 -4.081 -3.480 1.00 33.96 91 THR A C 1
ATOM 698 O O . THR A 1 91 ? -6.877 -3.644 -4.077 1.00 34.22 91 THR A O 1
ATOM 702 N N . ILE A 1 92 ? -7.784 -4.652 -2.307 1.00 35.82 92 ILE A N 1
ATOM 703 C CA . ILE A 1 92 ? -6.481 -4.730 -1.659 1.00 39.07 92 ILE A CA 1
ATOM 704 C C . ILE A 1 92 ? -5.483 -5.500 -2.548 1.00 40.98 92 ILE A C 1
ATOM 705 O O . ILE A 1 92 ? -4.315 -5.054 -2.745 1.00 41.52 92 ILE A O 1
ATOM 710 N N . GLN A 1 93 ? -5.928 -6.637 -3.101 1.00 40.82 93 GLN A N 1
ATOM 711 C CA . GLN A 1 93 ? -5.138 -7.411 -4.070 1.00 42.01 93 GLN A CA 1
ATOM 712 C C . GLN A 1 93 ? -4.789 -6.692 -5.362 1.00 42.43 93 GLN A C 1
ATOM 713 O O . GLN A 1 93 ? -3.680 -6.872 -5.883 1.00 42.95 93 GLN A O 1
ATOM 715 N N . GLU A 1 94 ? -5.754 -5.968 -5.922 1.00 42.20 94 GLU A N 1
ATOM 716 C CA . GLU A 1 94 ? -5.496 -5.190 -7.107 1.00 42.88 94 GLU A CA 1
ATOM 717 C C . GLU A 1 94 ? -4.386 -4.221 -6.788 1.00 44.32 94 GLU A C 1
ATOM 718 O O . GLU A 1 94 ? -3.534 -3.980 -7.637 1.00 43.57 94 GLU A O 1
ATOM 724 N N . LYS A 1 95 ? -4.375 -3.689 -5.560 1.00 46.82 95 LYS A N 1
ATOM 725 C CA . LYS A 1 95 ? -3.310 -2.779 -5.102 1.00 49.71 95 LYS A CA 1
ATOM 726 C C . LYS A 1 95 ? -1.930 -3.422 -5.216 1.00 51.40 95 LYS A C 1
ATOM 727 O O . LYS A 1 95 ? -0.968 -2.833 -5.713 1.00 52.26 95 LYS A O 1
ATOM 731 N N . ARG A 1 96 ? -1.824 -4.629 -4.713 1.00 52.88 96 ARG A N 1
ATOM 732 C CA . ARG A 1 96 ? -0.680 -5.460 -5.048 1.00 54.29 96 ARG A CA 1
ATOM 733 C C . ARG A 1 96 ? -0.471 -5.482 -6.562 1.00 55.00 96 ARG A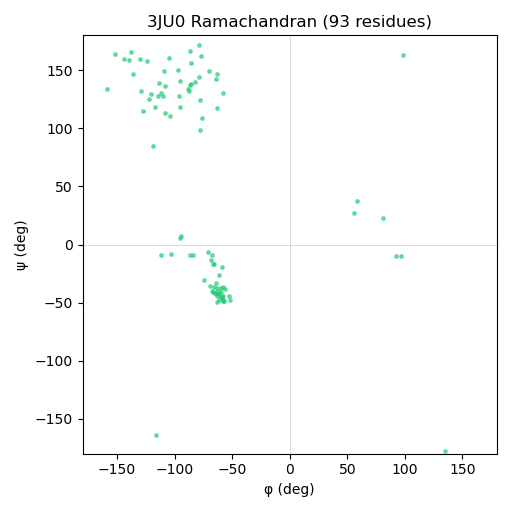 C 1
ATOM 734 O O . ARG A 1 96 ? -1.014 -6.326 -7.285 1.00 55.98 96 ARG A O 1
#

Organism: Pectobacterium atrosepticum (strain SCRI 1043 / ATCC BAA-672) (NCBI:txid218491)

B-factor: mean 29.45, std 11.6, range [14.63, 76.33]

CATH classification: 3.30.160.390

Sequence (95 aa):
SLTDSKVKNAKSLEKEYKLTDGFGMHLLVHPNGSKYWRLSYRFEKKQRLLALGVYPAVSLADARQRRDEAKKLLAAGIDPSAKKQADNKTIQEKR

Solvent-accessible surface area: 5757 Å² total; per-residue (Å²): 119,14,64,101,65,81,0,140,104,11,120,52,110,156,117,87,44,122,54,95,10,29,150,36,1,17,0,24,1,54,54,94,52,42,24,51,0,43,0,39,11,134,35,138,83,94,104,55,112,10,52,0,17,68,44,108,74,8,34,6,4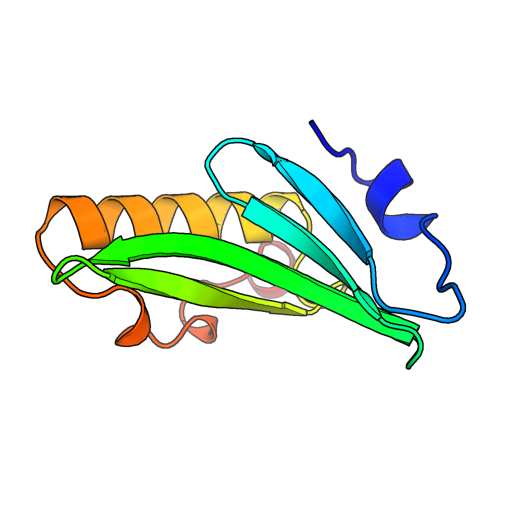9,10,0,67,89,15,34,51,50,2,80,126,45,41,94,71,53,80,37,0,68,84,83,132,28,66,92,20,81,5,102,73,114,100,148

Nearest PDB structures (foldseek):
  3ju0-assembly1_A  TM=1.011E+00  e=2.953E-17  Pectobacterium atrosepticum
  3jtz-assembly1_A  TM=9.505E-01  e=1.434E-07  Yersinia pestis
  3rmp-assembly1_C  TM=9.503E-01  e=3.704E-07  Yersinia pestis
  8ckb-assembly1_F001  TM=4.267E-01  e=7.230E+00  Bacteroides phage crAss001

Radius of gyration: 13.27 Å; Cα contacts (8 Å, |Δi|>4): 135; chains: 1; bounding box: 36×39×23 Å

InterPro domains:
  IPR002104 Integrase, catalytic domain [PF00589] (210-392)
  IPR002104 Integrase, catalytic domain [PS51898] (203-401)
  IPR010998 Integrase/recombinase, N-terminal [G3DSA:1.10.150.130] (90-203)
  IPR011010 DNA breaking-rejoining enzyme, catalytic core [SSF56349] (102-399)
  IPR013762 Integrase-like, catalytic domain superfamily [G3DSA:1.10.443.10] (204-402)
  IPR025166 Integrase, DNA-binding domain [PF13356] (3-87)
  IPR038488 Integrase, DNA-binding domain superfamily [G3DSA:3.30.160.390] (1-87)
  IPR050808 Phage Integrase [PTHR30629] (1-411)
  IPR053876 Phage integrase, central domain [PF22022] (102-196)